Protein AF-A0A5C9BXH7-F1 (afdb_monomer_lite)

Sequence (101 aa):
MSGHAAPAAAPQAQPKVKREFGATKNLEIDKIFRAMVKHKGSDLHMQVGRPPIFRIRGSLVPLEMEPINKEKMEALLMPMMDERLTNIFWNEGGSDFSHVV

pLDDT: mean 83.26, std 19.97, range [40.97, 97.88]

Structure (mmCIF, N/CA/C/O backbone):
data_AF-A0A5C9BXH7-F1
#
_entry.id   AF-A0A5C9BXH7-F1
#
loop_
_atom_site.group_PDB
_atom_site.id
_atom_site.type_symbol
_atom_site.label_atom_id
_atom_site.label_alt_id
_atom_site.label_comp_id
_atom_site.label_asym_id
_atom_site.label_entity_id
_atom_site.label_seq_id
_atom_site.pdbx_PDB_ins_code
_atom_site.Cartn_x
_atom_site.Cartn_y
_atom_site.Cartn_z
_atom_site.occupancy
_atom_site.B_iso_or_equiv
_atom_site.auth_seq_id
_atom_site.auth_comp_id
_atom_site.auth_asym_id
_atom_site.auth_atom_id
_atom_site.pdbx_PDB_model_num
ATOM 1 N N . ME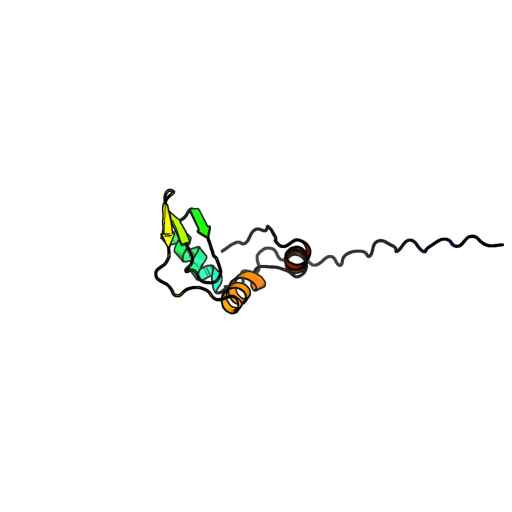T A 1 1 ? 13.890 -9.657 -59.223 1.00 48.56 1 MET A N 1
ATOM 2 C CA . MET A 1 1 ? 14.942 -9.587 -58.192 1.00 48.56 1 MET A CA 1
ATOM 3 C C . MET A 1 1 ? 14.264 -9.429 -56.843 1.00 48.56 1 MET A C 1
ATOM 5 O O . MET A 1 1 ? 13.623 -8.420 -56.605 1.00 48.56 1 MET A O 1
ATOM 9 N N . SER A 1 2 ? 14.309 -10.523 -56.086 1.00 46.22 2 SER A N 1
ATOM 10 C CA . SER A 1 2 ? 14.160 -10.712 -54.639 1.00 46.22 2 SER A CA 1
ATOM 11 C C . SER A 1 2 ? 13.303 -9.736 -53.824 1.00 46.22 2 SER A C 1
ATOM 13 O O . SER A 1 2 ? 13.705 -8.614 -53.523 1.00 46.22 2 SER A O 1
ATOM 15 N N . GLY A 1 3 ? 12.157 -10.252 -53.367 1.00 43.09 3 GLY A N 1
ATOM 16 C CA . GLY A 1 3 ? 11.385 -9.687 -52.268 1.00 43.09 3 GLY A CA 1
ATOM 17 C C . GLY A 1 3 ? 12.146 -9.788 -50.945 1.00 43.09 3 GLY A C 1
ATOM 18 O O . GLY A 1 3 ? 12.765 -10.808 -50.644 1.00 43.09 3 GLY A O 1
ATOM 19 N N . HIS A 1 4 ? 12.092 -8.716 -50.161 1.00 47.56 4 HIS A N 1
ATOM 20 C CA . HIS A 1 4 ? 12.564 -8.695 -48.784 1.00 47.56 4 HIS A CA 1
ATOM 21 C C . HIS A 1 4 ? 11.414 -9.128 -47.873 1.00 47.56 4 HIS A C 1
ATOM 23 O O . HIS A 1 4 ? 10.548 -8.330 -47.522 1.00 47.56 4 HIS A O 1
ATOM 29 N N . ALA A 1 5 ? 11.391 -10.412 -47.524 1.00 41.59 5 ALA A N 1
ATOM 30 C CA . ALA A 1 5 ? 10.589 -10.912 -46.419 1.00 41.59 5 ALA A CA 1
ATOM 31 C C . ALA A 1 5 ? 11.326 -10.607 -45.106 1.00 41.59 5 ALA A C 1
ATOM 33 O O . ALA A 1 5 ? 12.465 -11.033 -44.915 1.00 41.59 5 ALA A O 1
ATOM 34 N N . ALA A 1 6 ? 10.683 -9.854 -44.215 1.00 53.16 6 ALA A N 1
ATOM 35 C CA . ALA A 1 6 ? 11.132 -9.700 -42.836 1.00 53.16 6 ALA A CA 1
ATOM 36 C C . ALA A 1 6 ? 11.094 -11.068 -42.127 1.00 53.16 6 ALA A C 1
ATOM 38 O O . ALA A 1 6 ? 10.136 -11.822 -42.332 1.00 53.16 6 ALA A O 1
ATOM 39 N N . PRO A 1 7 ? 12.085 -11.419 -41.290 1.00 47.12 7 PRO A N 1
ATOM 40 C CA . PRO A 1 7 ? 12.011 -12.652 -40.529 1.00 47.12 7 PRO A CA 1
ATOM 41 C C . PRO A 1 7 ? 10.960 -12.477 -39.430 1.00 47.12 7 PRO A C 1
ATOM 43 O O . PRO A 1 7 ? 11.113 -11.662 -38.520 1.00 47.12 7 PRO A O 1
ATOM 46 N N . ALA A 1 8 ? 9.878 -13.249 -39.522 1.00 50.16 8 ALA A N 1
ATOM 47 C CA . ALA A 1 8 ? 8.967 -13.459 -38.411 1.00 50.16 8 ALA A CA 1
ATOM 48 C C . ALA A 1 8 ? 9.761 -14.114 -37.272 1.00 50.16 8 ALA A C 1
ATOM 50 O O . ALA A 1 8 ? 10.204 -15.259 -37.386 1.00 50.16 8 ALA A O 1
ATOM 51 N N . ALA A 1 9 ? 9.993 -13.361 -36.199 1.00 48.62 9 ALA A N 1
ATOM 52 C CA . ALA A 1 9 ? 10.611 -13.880 -34.993 1.00 48.62 9 ALA A CA 1
ATOM 53 C C . ALA A 1 9 ? 9.739 -15.019 -34.444 1.00 48.62 9 ALA A C 1
ATOM 55 O O . ALA A 1 9 ? 8.551 -14.838 -34.177 1.00 48.62 9 ALA A O 1
ATOM 56 N N . ALA A 1 10 ? 10.336 -16.203 -34.315 1.00 51.53 10 ALA A N 1
ATOM 57 C CA . ALA A 1 10 ? 9.710 -17.359 -33.693 1.00 51.53 10 ALA A CA 1
ATOM 58 C C . ALA A 1 10 ? 9.195 -16.998 -32.285 1.00 51.53 10 ALA A C 1
ATOM 60 O O . ALA A 1 10 ? 9.855 -16.227 -31.579 1.00 51.53 10 ALA A O 1
ATOM 61 N N . PRO A 1 11 ? 8.058 -17.560 -31.834 1.00 50.03 11 PRO A N 1
ATOM 62 C CA . PRO A 1 11 ? 7.623 -17.388 -30.459 1.00 50.03 11 PRO A CA 1
ATOM 63 C C . PRO A 1 11 ? 8.672 -18.036 -29.556 1.00 50.03 11 PRO A C 1
ATOM 65 O O . PRO A 1 11 ? 8.840 -19.256 -29.543 1.00 50.03 11 PRO A O 1
ATOM 68 N N . GLN A 1 12 ? 9.420 -17.204 -28.834 1.00 48.50 12 GLN A N 1
ATOM 69 C CA . GLN A 1 12 ? 10.368 -17.676 -27.839 1.00 48.50 12 GLN A CA 1
ATOM 70 C C . GLN A 1 12 ? 9.567 -18.443 -26.786 1.00 48.50 12 GLN A C 1
ATOM 72 O O . GLN A 1 12 ? 8.706 -17.883 -26.104 1.00 48.50 12 GLN A O 1
ATOM 77 N N . ALA A 1 13 ? 9.800 -19.753 -26.717 1.00 53.59 13 ALA A N 1
ATOM 78 C CA . ALA A 1 13 ? 9.190 -20.617 -25.726 1.00 53.59 13 ALA A CA 1
ATOM 79 C C . ALA A 1 13 ? 9.578 -20.094 -24.341 1.00 53.59 13 ALA A C 1
ATOM 81 O O . ALA A 1 13 ? 10.749 -20.114 -23.963 1.00 53.59 13 ALA A O 1
ATOM 82 N N . GLN A 1 14 ? 8.587 -19.590 -23.607 1.00 52.22 14 GLN A N 1
ATOM 83 C CA . GLN A 1 14 ? 8.791 -19.097 -22.253 1.00 52.22 14 GLN A CA 1
ATOM 84 C C . GLN A 1 14 ? 9.387 -20.231 -21.408 1.00 52.22 14 GLN A C 1
ATOM 86 O O . GLN A 1 14 ? 8.863 -21.355 -21.450 1.00 52.22 14 GLN A O 1
ATOM 91 N N . PRO A 1 15 ? 10.465 -19.983 -20.643 1.00 45.94 15 PRO A N 1
ATOM 92 C CA . PRO A 1 15 ? 10.972 -20.985 -19.726 1.00 45.94 15 PRO A CA 1
ATOM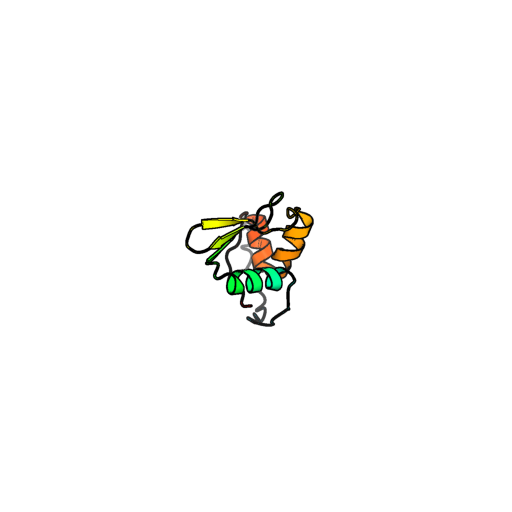 93 C C . PRO A 1 15 ? 9.846 -21.314 -18.746 1.00 45.94 15 PRO A C 1
ATOM 95 O O . PRO A 1 15 ? 9.253 -20.424 -18.135 1.00 45.94 15 PRO A O 1
ATOM 98 N N . LYS A 1 16 ? 9.511 -22.603 -18.625 1.00 48.53 16 LYS A N 1
ATOM 99 C CA . LYS A 1 16 ? 8.560 -23.103 -17.627 1.00 48.53 16 LYS A CA 1
ATOM 100 C C . LYS A 1 16 ? 9.190 -22.936 -16.246 1.00 48.53 16 LYS A C 1
ATOM 102 O O . LYS A 1 16 ? 9.733 -23.884 -15.685 1.00 48.53 16 LYS A O 1
ATOM 107 N N . VAL A 1 17 ? 9.145 -21.718 -15.715 1.00 53.50 17 VAL A N 1
ATOM 108 C CA . VAL A 1 17 ? 9.456 -21.443 -14.317 1.00 53.50 17 VAL A CA 1
ATOM 109 C C . VAL A 1 17 ? 8.442 -22.240 -13.509 1.00 53.50 17 VAL A C 1
ATOM 111 O O . VAL A 1 17 ? 7.234 -22.014 -13.616 1.00 53.50 17 VAL A O 1
ATOM 114 N N . LYS A 1 18 ? 8.922 -23.232 -12.752 1.00 40.97 18 LYS A N 1
ATOM 115 C CA . LYS A 1 18 ? 8.112 -23.914 -11.744 1.00 40.97 18 LYS A CA 1
ATOM 116 C C . LYS A 1 18 ? 7.615 -22.832 -10.791 1.00 40.97 18 LYS A C 1
ATOM 118 O O . LYS A 1 18 ? 8.389 -22.302 -10.004 1.00 40.97 18 LYS A O 1
ATOM 123 N N . ARG A 1 19 ? 6.342 -22.456 -10.914 1.00 48.12 19 ARG A N 1
ATOM 124 C CA . ARG A 1 19 ? 5.695 -21.558 -9.963 1.00 48.12 19 ARG A CA 1
ATOM 125 C C . ARG A 1 19 ? 5.530 -22.337 -8.670 1.00 48.12 19 ARG A C 1
ATOM 127 O O . ARG A 1 19 ? 4.566 -23.083 -8.519 1.00 48.12 19 ARG A O 1
ATOM 134 N N . GLU A 1 20 ? 6.490 -22.199 -7.767 1.00 44.50 20 GLU A N 1
ATOM 135 C CA . GLU A 1 20 ? 6.288 -22.566 -6.371 1.00 44.50 20 GLU A CA 1
ATOM 136 C C . GLU A 1 20 ? 5.319 -21.548 -5.764 1.00 44.50 20 GLU A C 1
ATOM 138 O O . GLU A 1 20 ? 5.705 -20.571 -5.128 1.00 44.50 20 GLU A O 1
ATOM 143 N N . PHE A 1 21 ? 4.027 -21.747 -6.026 1.00 43.81 21 PHE A N 1
ATOM 144 C CA . PHE A 1 21 ? 2.981 -21.103 -5.249 1.00 43.81 21 PHE A CA 1
ATOM 145 C C . PHE A 1 21 ? 3.144 -21.571 -3.799 1.00 43.81 21 PHE A C 1
ATOM 147 O O . PHE A 1 21 ? 2.913 -22.741 -3.502 1.00 43.81 21 PHE A O 1
ATOM 154 N N . GLY A 1 22 ? 3.552 -20.667 -2.908 1.00 46.91 22 GLY A N 1
ATOM 155 C CA . GLY A 1 22 ? 3.515 -20.923 -1.468 1.00 46.91 22 GLY A CA 1
ATOM 156 C C . GLY A 1 22 ? 4.833 -21.292 -0.788 1.00 46.91 22 GLY A C 1
ATOM 157 O O . GLY A 1 22 ? 4.786 -21.813 0.324 1.00 46.91 22 GLY A O 1
ATOM 158 N N . ALA A 1 23 ? 6.004 -20.982 -1.353 1.00 49.00 23 ALA A N 1
ATOM 159 C CA . ALA A 1 23 ? 7.188 -20.854 -0.503 1.00 49.00 23 ALA A CA 1
ATOM 160 C C . ALA A 1 23 ? 6.993 -19.611 0.385 1.00 49.00 23 ALA A C 1
ATOM 162 O O . ALA A 1 23 ? 7.271 -18.489 -0.036 1.00 49.00 23 ALA A O 1
ATOM 163 N N . THR A 1 24 ? 6.434 -19.799 1.586 1.00 55.00 24 THR A N 1
ATOM 164 C CA . THR A 1 24 ? 6.141 -18.737 2.558 1.00 55.00 24 THR A CA 1
ATOM 165 C C . THR A 1 24 ? 7.444 -18.103 3.040 1.00 55.00 24 THR A C 1
ATOM 167 O O . THR A 1 24 ? 7.983 -18.444 4.095 1.00 55.00 24 THR A O 1
ATOM 170 N N . LYS A 1 25 ? 7.988 -17.179 2.250 1.00 66.69 25 LYS A N 1
ATOM 171 C CA . LYS A 1 25 ? 8.935 -16.189 2.745 1.00 66.69 25 LYS A CA 1
ATOM 172 C C . LYS A 1 25 ? 8.164 -15.330 3.737 1.00 66.69 25 LYS A C 1
ATOM 174 O O . LYS A 1 25 ? 7.165 -14.732 3.368 1.00 66.69 25 LYS A O 1
ATOM 179 N N . ASN A 1 26 ? 8.617 -15.304 4.985 1.00 81.31 26 ASN A N 1
ATOM 180 C CA . ASN A 1 26 ? 8.066 -14.424 6.009 1.00 81.31 26 ASN A CA 1
ATOM 181 C C . ASN A 1 26 ? 8.533 -12.998 5.687 1.00 81.31 26 ASN A C 1
ATOM 183 O O . ASN A 1 26 ? 9.666 -12.625 5.999 1.00 81.31 26 ASN A O 1
ATOM 187 N N . LEU A 1 27 ? 7.715 -12.258 4.943 1.00 92.44 27 LEU A N 1
ATOM 188 C CA . LEU A 1 27 ? 8.038 -10.913 4.486 1.00 92.44 27 LEU A CA 1
ATOM 189 C C . LEU A 1 27 ? 7.698 -9.898 5.577 1.00 92.44 27 LEU A C 1
ATOM 191 O O . LEU A 1 27 ? 6.781 -10.079 6.372 1.00 92.44 27 LEU A O 1
ATOM 195 N N . GLU A 1 28 ? 8.398 -8.766 5.595 1.00 92.00 28 GLU A N 1
ATOM 196 C CA . GLU A 1 28 ? 8.121 -7.707 6.575 1.00 92.00 28 GLU A CA 1
ATOM 197 C C . GLU A 1 28 ? 6.685 -7.159 6.465 1.00 92.00 28 GLU A C 1
ATOM 199 O O . GLU A 1 28 ? 6.072 -6.824 7.480 1.00 92.00 28 GLU A O 1
ATOM 204 N N . ILE A 1 29 ? 6.116 -7.136 5.254 1.00 94.44 29 ILE A N 1
ATOM 205 C CA . ILE A 1 29 ? 4.721 -6.746 5.002 1.00 94.44 29 ILE A CA 1
ATOM 206 C C . ILE A 1 29 ? 3.708 -7.701 5.658 1.00 94.44 29 ILE A C 1
ATOM 208 O O . ILE A 1 29 ? 2.628 -7.263 6.062 1.00 94.44 29 ILE A O 1
ATOM 212 N N . ASP A 1 30 ? 4.072 -8.969 5.886 1.00 94.62 30 ASP A N 1
ATOM 213 C CA . ASP A 1 30 ? 3.189 -9.958 6.515 1.00 94.62 30 ASP A CA 1
ATOM 214 C C . ASP A 1 30 ? 2.806 -9.552 7.942 1.00 94.62 30 ASP A C 1
ATOM 216 O O . ASP A 1 30 ? 1.707 -9.859 8.405 1.00 94.62 30 ASP A O 1
ATOM 220 N N . LYS A 1 31 ? 3.664 -8.796 8.643 1.00 93.31 31 LYS A N 1
ATOM 221 C CA . LYS A 1 31 ? 3.344 -8.240 9.969 1.00 93.31 31 LYS A CA 1
ATOM 222 C C . LYS A 1 31 ? 2.143 -7.293 9.902 1.00 93.31 31 LYS A C 1
ATOM 224 O O . LYS A 1 31 ? 1.285 -7.333 10.785 1.00 93.31 31 LYS A O 1
ATOM 229 N N . ILE A 1 32 ? 2.052 -6.482 8.845 1.00 94.50 32 ILE A N 1
ATOM 230 C CA . ILE A 1 32 ? 0.942 -5.546 8.626 1.00 94.50 32 ILE A CA 1
ATOM 231 C C . ILE A 1 32 ? -0.325 -6.321 8.243 1.00 94.50 32 ILE A C 1
ATOM 233 O O . ILE A 1 32 ? -1.388 -6.049 8.801 1.00 94.50 32 ILE A O 1
ATOM 237 N N . PHE A 1 33 ? -0.225 -7.340 7.382 1.00 95.44 33 PHE A N 1
ATOM 238 C CA . PHE A 1 33 ? -1.373 -8.196 7.054 1.00 95.44 33 PHE A CA 1
ATOM 239 C C . PHE A 1 33 ? -1.923 -8.927 8.285 1.00 95.44 33 PHE A C 1
ATOM 241 O O . PHE A 1 33 ? -3.128 -8.899 8.542 1.00 95.44 33 PHE A O 1
ATOM 248 N N . ARG A 1 34 ? -1.053 -9.521 9.112 1.00 94.81 34 ARG A N 1
ATOM 249 C CA . ARG A 1 34 ? -1.463 -10.175 10.367 1.00 94.81 34 ARG A CA 1
ATOM 250 C C . ARG A 1 34 ? -2.099 -9.185 11.344 1.00 94.81 34 ARG A C 1
ATOM 252 O O . ARG A 1 34 ? -3.084 -9.528 12.002 1.00 94.81 34 ARG A O 1
ATOM 259 N N . ALA A 1 35 ? -1.588 -7.955 11.421 1.00 94.38 35 ALA A N 1
ATOM 260 C CA . ALA A 1 35 ? -2.218 -6.895 12.201 1.00 94.38 35 ALA A CA 1
ATOM 261 C C . ALA A 1 35 ? -3.622 -6.561 11.666 1.00 94.38 35 ALA A C 1
ATOM 263 O O . ALA A 1 35 ? -4.563 -6.494 12.455 1.00 94.38 35 ALA A O 1
ATOM 264 N N . MET A 1 36 ? -3.805 -6.447 10.347 1.00 95.56 36 MET A N 1
ATOM 265 C CA . MET A 1 36 ? -5.119 -6.203 9.736 1.00 95.56 36 MET A CA 1
ATOM 266 C C . MET A 1 36 ? -6.138 -7.271 10.142 1.00 95.56 36 MET A C 1
ATOM 268 O O . MET A 1 36 ? -7.232 -6.937 10.601 1.00 95.56 36 MET A O 1
ATOM 272 N N . VAL A 1 37 ? -5.754 -8.550 10.062 1.00 95.00 37 VAL A N 1
ATOM 273 C CA . VAL A 1 37 ? -6.603 -9.677 10.479 1.00 95.00 37 VAL A CA 1
ATOM 274 C C . VAL A 1 37 ? -6.952 -9.579 11.966 1.00 95.00 37 VAL A C 1
ATOM 276 O O . VAL A 1 37 ? -8.123 -9.694 12.334 1.00 95.00 37 VAL A O 1
ATOM 279 N N . LYS A 1 38 ? -5.969 -9.292 12.831 1.00 95.06 38 LYS A N 1
ATOM 280 C CA . LYS A 1 38 ? -6.187 -9.099 14.276 1.00 95.06 38 LYS A CA 1
ATOM 281 C C . LYS A 1 38 ? -7.191 -7.976 14.563 1.00 95.06 38 LYS A C 1
ATOM 283 O O . LYS A 1 38 ? -8.033 -8.116 15.448 1.00 95.06 38 LYS A O 1
ATOM 288 N N . HIS A 1 39 ? -7.127 -6.889 13.799 1.00 94.31 39 HIS A N 1
ATOM 289 C CA . HIS A 1 39 ? -8.037 -5.748 13.908 1.00 94.31 39 HIS A CA 1
ATOM 290 C C . HIS A 1 39 ? -9.362 -5.933 13.147 1.00 94.31 39 HIS A C 1
ATOM 292 O O . HIS A 1 39 ? -10.195 -5.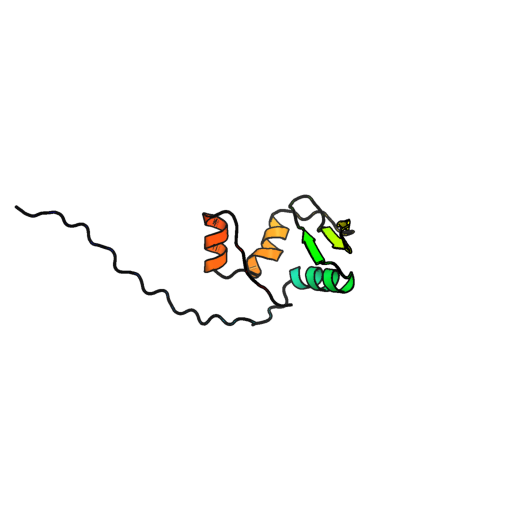026 13.154 1.00 94.31 39 HIS A O 1
ATOM 298 N N . LYS A 1 40 ? -9.598 -7.109 12.542 1.00 95.38 40 LYS A N 1
ATOM 299 C CA . LYS A 1 40 ? -10.781 -7.418 11.719 1.00 95.38 40 LYS A CA 1
ATOM 300 C C . LYS A 1 40 ? -10.985 -6.405 10.582 1.00 95.38 40 LYS A C 1
ATOM 302 O O . LYS A 1 40 ? -12.118 -6.011 10.292 1.00 95.38 40 LYS A O 1
ATOM 307 N N . GLY A 1 41 ? -9.883 -5.957 9.982 1.00 96.50 41 GLY A N 1
ATOM 308 C CA . GLY A 1 41 ? -9.897 -5.119 8.789 1.00 96.50 41 GLY A CA 1
ATOM 309 C C . GLY A 1 41 ? -10.216 -5.928 7.530 1.00 96.50 41 GLY A C 1
ATOM 310 O O . GLY A 1 41 ? -9.842 -7.096 7.443 1.00 96.50 41 GLY A O 1
ATOM 311 N N . SER A 1 42 ? -10.914 -5.312 6.575 1.00 96.62 42 SER A N 1
ATOM 312 C CA . SER A 1 42 ? -11.238 -5.895 5.265 1.00 96.62 42 SER A CA 1
ATOM 313 C C . SER A 1 42 ? -10.221 -5.529 4.188 1.00 96.62 42 SER A C 1
ATOM 315 O O . SER A 1 42 ? -9.942 -6.345 3.319 1.00 96.62 42 SER A O 1
ATOM 317 N N . ASP A 1 43 ? -9.663 -4.319 4.263 1.00 97.06 43 ASP A N 1
ATOM 318 C CA . ASP A 1 43 ? -8.765 -3.767 3.251 1.00 97.06 43 ASP A CA 1
ATOM 319 C C . ASP A 1 43 ? -7.586 -3.055 3.912 1.00 97.06 43 ASP A C 1
ATOM 321 O O . ASP A 1 43 ? -7.746 -2.376 4.934 1.00 97.06 43 ASP A O 1
ATOM 325 N N . LEU A 1 44 ? -6.419 -3.160 3.279 1.00 96.94 44 LEU A N 1
ATOM 326 C CA . LEU A 1 44 ? -5.221 -2.391 3.591 1.00 96.94 44 LEU A CA 1
ATOM 327 C C . LEU A 1 44 ? -4.959 -1.412 2.449 1.00 96.94 44 LEU A C 1
ATOM 329 O O . LEU A 1 44 ? -4.662 -1.812 1.328 1.00 96.94 44 LEU A O 1
ATOM 333 N N . HIS A 1 45 ? -5.029 -0.122 2.753 1.00 97.25 45 HIS A N 1
ATOM 334 C CA . HIS A 1 45 ? -4.646 0.948 1.844 1.00 97.25 45 HIS A CA 1
ATOM 335 C C . HIS A 1 45 ? -3.268 1.492 2.231 1.00 97.25 45 HIS A C 1
ATOM 337 O O . HIS A 1 45 ? -3.026 1.843 3.387 1.00 97.25 45 HIS A O 1
ATOM 343 N N . MET A 1 46 ? -2.367 1.594 1.256 1.00 96.75 46 MET A N 1
ATOM 344 C CA . MET A 1 46 ? -1.014 2.117 1.443 1.00 96.75 46 MET A CA 1
ATOM 345 C C . MET A 1 46 ? -0.714 3.172 0.380 1.00 96.75 46 MET A C 1
ATOM 347 O O . MET A 1 46 ? -1.015 2.984 -0.795 1.00 96.75 46 MET A O 1
ATOM 351 N N . GLN A 1 47 ? -0.124 4.292 0.798 1.00 96.50 47 GLN A N 1
ATOM 352 C CA . GLN A 1 47 ? 0.258 5.394 -0.081 1.00 96.50 47 GLN A CA 1
ATOM 353 C C . GLN A 1 47 ? 1.541 6.042 0.444 1.00 96.50 47 GLN A C 1
ATOM 355 O O . GLN A 1 47 ? 1.688 6.233 1.650 1.00 96.50 47 GLN A O 1
ATOM 360 N N . VAL A 1 48 ? 2.458 6.403 -0.458 1.00 97.12 48 VAL A N 1
ATOM 361 C CA . VAL A 1 48 ? 3.688 7.118 -0.090 1.00 97.12 48 VAL A CA 1
ATOM 362 C C . VAL A 1 48 ? 3.349 8.451 0.588 1.00 97.12 48 VAL A C 1
ATOM 364 O O . VAL A 1 48 ? 2.459 9.177 0.144 1.00 97.12 48 VAL A O 1
ATOM 367 N N . GLY A 1 49 ? 4.056 8.765 1.672 1.00 97.12 49 GLY A N 1
ATOM 368 C CA . GLY A 1 49 ? 3.846 9.966 2.480 1.00 97.12 49 GLY A CA 1
ATOM 369 C C . GLY A 1 49 ? 2.672 9.866 3.456 1.00 97.12 49 GLY A C 1
ATOM 370 O O . GLY A 1 49 ? 2.326 10.861 4.090 1.00 97.12 49 GLY A O 1
ATOM 371 N N . ARG A 1 50 ? 2.058 8.685 3.606 1.00 96.62 50 ARG A N 1
ATOM 372 C CA . ARG A 1 50 ? 0.974 8.437 4.564 1.00 96.62 50 ARG A CA 1
ATOM 373 C C . ARG A 1 50 ? 1.223 7.164 5.374 1.00 96.62 50 ARG A C 1
ATOM 375 O O . ARG A 1 50 ? 1.911 6.260 4.892 1.00 96.62 50 ARG A O 1
ATOM 382 N N . PRO A 1 51 ? 0.688 7.075 6.603 1.00 96.19 51 PRO A N 1
ATOM 383 C CA . PRO A 1 51 ? 0.622 5.801 7.302 1.00 96.19 51 PRO A CA 1
ATOM 384 C C . PRO A 1 51 ? -0.314 4.838 6.545 1.00 96.19 51 PRO A C 1
ATOM 386 O O . PRO A 1 51 ? -1.236 5.293 5.861 1.00 96.19 51 PRO A O 1
ATOM 389 N N . PRO A 1 52 ? -0.122 3.515 6.663 1.00 96.81 52 PRO A N 1
ATOM 390 C CA . PRO A 1 52 ? -1.100 2.522 6.245 1.00 96.81 52 PRO A CA 1
ATOM 391 C C . PRO A 1 52 ? -2.461 2.759 6.886 1.00 96.81 52 PRO A C 1
ATOM 393 O O . PRO A 1 52 ? -2.561 3.170 8.042 1.00 96.81 52 PRO A O 1
ATOM 396 N N . ILE A 1 53 ? -3.513 2.466 6.136 1.00 97.88 53 ILE A N 1
ATOM 397 C CA . ILE A 1 53 ? -4.893 2.680 6.552 1.00 97.88 53 ILE A CA 1
ATOM 398 C C . ILE A 1 53 ? -5.627 1.354 6.425 1.00 97.88 53 ILE A C 1
ATOM 400 O O . ILE A 1 53 ? -5.697 0.779 5.340 1.00 97.88 53 ILE A O 1
ATOM 404 N N . PHE A 1 54 ? -6.209 0.880 7.522 1.00 97.81 54 PHE A N 1
ATOM 405 C CA . PHE A 1 54 ? -7.122 -0.254 7.483 1.00 97.81 54 PHE A CA 1
ATOM 406 C C . PHE A 1 54 ? -8.546 0.219 7.237 1.00 97.81 54 PHE A C 1
ATOM 408 O O . PHE A 1 54 ? -8.982 1.231 7.783 1.00 97.81 54 PHE A O 1
ATOM 415 N N . ARG A 1 55 ? -9.312 -0.556 6.474 1.00 97.81 55 ARG A N 1
ATOM 416 C CA . ARG A 1 55 ? -10.769 -0.458 6.491 1.00 97.81 55 ARG A CA 1
ATOM 417 C C . ARG A 1 55 ? -11.315 -1.416 7.539 1.00 97.81 55 ARG A C 1
ATOM 419 O O . ARG A 1 55 ? -11.232 -2.624 7.367 1.00 97.81 55 ARG A O 1
ATOM 426 N N . ILE A 1 56 ? -11.893 -0.894 8.616 1.00 97.19 56 ILE A N 1
ATOM 427 C CA . ILE A 1 56 ? -12.495 -1.688 9.694 1.00 97.19 56 ILE A CA 1
ATOM 428 C C . ILE A 1 56 ? -13.983 -1.365 9.736 1.00 97.19 56 ILE A C 1
ATOM 430 O O . ILE A 1 56 ? -14.368 -0.226 9.990 1.00 97.19 56 ILE A O 1
ATOM 434 N N . ARG A 1 57 ? -14.833 -2.368 9.476 1.00 94.38 57 ARG A N 1
ATOM 435 C CA . ARG A 1 57 ? -16.305 -2.220 9.473 1.00 94.38 57 ARG A CA 1
ATOM 436 C C . ARG A 1 57 ? -16.799 -1.039 8.615 1.00 94.38 57 ARG A C 1
ATOM 438 O O . ARG A 1 57 ? -17.728 -0.337 8.991 1.00 94.38 57 ARG A O 1
ATOM 445 N N . GLY A 1 58 ? -16.154 -0.814 7.469 1.00 94.31 58 GLY A N 1
ATOM 446 C CA . GLY A 1 58 ? -16.489 0.267 6.535 1.00 94.31 58 GLY A CA 1
ATOM 447 C C . GLY A 1 58 ? -15.773 1.599 6.788 1.00 94.31 58 GLY A C 1
ATOM 448 O O . GLY A 1 58 ? -15.712 2.416 5.871 1.00 94.31 58 GLY A O 1
ATOM 449 N N . SER A 1 59 ? -15.162 1.801 7.959 1.00 96.56 59 SER A N 1
ATOM 450 C CA . SER A 1 59 ? -14.434 3.029 8.302 1.00 96.56 59 SER A CA 1
ATOM 451 C C . SER A 1 59 ? -12.941 2.918 7.991 1.00 96.56 59 SER A C 1
ATOM 453 O O . SER A 1 59 ? -12.321 1.895 8.269 1.00 96.56 59 SER A O 1
ATOM 455 N N . LEU A 1 60 ? -12.357 3.984 7.438 1.00 97.31 60 LEU A N 1
ATOM 456 C CA . LEU A 1 60 ? -10.914 4.098 7.214 1.00 97.31 60 LEU A CA 1
ATOM 457 C C . LEU A 1 60 ? -10.220 4.541 8.506 1.00 97.31 60 LEU A C 1
ATOM 459 O O . LEU A 1 60 ? -10.500 5.622 9.019 1.00 97.31 60 LEU A O 1
ATOM 463 N N . VAL A 1 61 ? -9.317 3.708 9.015 1.00 96.88 61 VAL A N 1
ATOM 464 C CA . VAL A 1 61 ? -8.571 3.916 10.259 1.00 96.88 61 VAL A CA 1
ATOM 465 C C . VAL A 1 61 ? -7.073 3.909 9.938 1.00 96.88 61 VAL A C 1
ATOM 467 O O . VAL A 1 61 ? -6.525 2.845 9.633 1.00 96.88 61 VAL A O 1
ATOM 470 N N . PRO A 1 62 ? -6.401 5.075 9.956 1.00 96.00 62 PRO A N 1
ATOM 471 C CA . PRO A 1 62 ? -4.949 5.151 9.843 1.00 96.00 62 PRO A CA 1
ATOM 472 C C . PRO A 1 62 ? -4.276 4.438 11.017 1.00 96.00 62 PRO A C 1
ATOM 474 O O . PRO A 1 62 ? -4.730 4.551 12.154 1.00 96.00 62 PRO A O 1
ATOM 477 N N . LEU A 1 63 ? -3.191 3.720 10.748 1.00 93.81 63 LEU A N 1
ATOM 478 C CA . LEU A 1 63 ? -2.369 3.126 11.794 1.00 93.81 63 LEU A CA 1
ATOM 479 C C . LEU A 1 63 ? -1.514 4.184 12.490 1.00 93.81 63 LEU A C 1
ATOM 481 O O . LEU A 1 63 ? -1.026 5.120 11.857 1.00 93.81 63 LEU A O 1
ATOM 485 N N . GLU A 1 64 ? -1.283 3.986 13.786 1.00 92.62 64 GLU A N 1
ATOM 486 C CA . GLU A 1 64 ? -0.346 4.774 14.592 1.00 92.62 64 GLU A CA 1
ATOM 487 C C . GLU A 1 64 ? 1.100 4.375 14.267 1.00 92.62 64 GLU A C 1
ATOM 489 O O . GLU A 1 64 ? 1.794 3.724 15.044 1.00 92.62 64 GLU A O 1
ATOM 494 N N . MET A 1 65 ? 1.543 4.720 13.061 1.00 89.75 65 MET A N 1
ATOM 495 C CA . MET A 1 65 ? 2.906 4.500 12.599 1.00 89.75 65 MET A CA 1
ATOM 496 C C . MET A 1 65 ? 3.379 5.653 11.726 1.00 89.75 65 MET A C 1
ATOM 498 O O . MET A 1 65 ? 2.589 6.475 11.260 1.00 89.75 65 MET A O 1
ATOM 502 N N . GLU A 1 66 ? 4.685 5.708 11.497 1.00 92.88 66 GLU A N 1
ATOM 503 C CA . GLU A 1 66 ? 5.267 6.734 10.644 1.00 92.88 66 GLU A CA 1
ATOM 504 C C . GLU A 1 66 ? 4.778 6.609 9.189 1.00 92.88 66 GLU A C 1
ATOM 506 O O . GLU A 1 66 ? 4.523 5.497 8.702 1.00 92.88 66 GLU A O 1
ATOM 511 N N . PRO A 1 67 ? 4.658 7.741 8.470 1.00 96.06 67 PRO A N 1
ATOM 512 C CA . PRO A 1 67 ? 4.393 7.730 7.042 1.00 96.06 67 PRO A CA 1
ATOM 513 C C . PRO A 1 67 ? 5.404 6.877 6.273 1.00 96.06 67 PRO A C 1
ATOM 515 O O . PRO A 1 67 ? 6.610 6.954 6.500 1.00 96.06 67 PRO A O 1
ATOM 518 N N . ILE A 1 68 ? 4.917 6.091 5.315 1.00 96.38 68 ILE A N 1
ATOM 519 C CA . ILE A 1 68 ? 5.780 5.234 4.500 1.00 96.38 68 ILE A CA 1
ATOM 520 C C . ILE A 1 68 ? 6.386 6.062 3.366 1.00 96.38 68 ILE A C 1
ATOM 522 O O . ILE A 1 68 ? 5.661 6.651 2.564 1.00 96.38 68 ILE A O 1
ATOM 526 N N . ASN A 1 69 ? 7.715 6.102 3.277 1.00 97.44 69 ASN A N 1
ATOM 527 C CA . ASN A 1 69 ? 8.413 6.695 2.136 1.00 97.44 69 ASN A CA 1
ATOM 528 C C . ASN A 1 69 ? 8.461 5.728 0.936 1.00 97.44 69 ASN A C 1
ATOM 530 O O . ASN A 1 69 ? 8.048 4.569 1.023 1.00 97.44 69 ASN A O 1
ATOM 534 N N . LYS A 1 70 ? 8.943 6.216 -0.209 1.00 96.88 70 LYS A N 1
ATOM 535 C CA . LYS A 1 70 ? 8.974 5.442 -1.455 1.00 96.88 70 LYS A CA 1
ATOM 536 C C . LYS A 1 70 ? 9.847 4.191 -1.321 1.00 96.88 70 LYS A C 1
ATOM 538 O O . LYS A 1 70 ? 9.414 3.102 -1.681 1.00 96.88 70 LYS A O 1
ATOM 543 N N . GLU A 1 71 ? 11.031 4.338 -0.742 1.00 96.94 71 GLU A N 1
ATOM 544 C CA . GLU A 1 71 ? 12.019 3.268 -0.596 1.00 96.94 71 GLU A CA 1
ATOM 545 C C . GLU A 1 71 ? 11.471 2.139 0.283 1.00 96.94 71 GLU A C 1
ATOM 547 O O . GLU A 1 71 ? 11.606 0.957 -0.034 1.00 96.94 71 GLU A O 1
ATOM 552 N N . LYS A 1 72 ? 10.788 2.494 1.378 1.00 95.81 72 LYS A N 1
ATOM 553 C CA . LYS A 1 72 ? 10.146 1.525 2.264 1.00 95.81 72 LYS A CA 1
ATOM 554 C C . LYS A 1 72 ? 8.951 0.855 1.596 1.00 95.81 72 LYS A C 1
ATOM 556 O O . LYS A 1 72 ? 8.760 -0.339 1.811 1.00 95.81 72 LYS A O 1
ATOM 561 N N . MET A 1 73 ? 8.169 1.584 0.796 1.00 96.31 73 MET A N 1
ATOM 562 C CA . MET A 1 73 ? 7.062 1.004 0.031 1.00 96.31 73 MET A CA 1
ATOM 563 C C . MET A 1 73 ? 7.568 -0.087 -0.917 1.00 96.31 73 MET A C 1
ATOM 565 O O . MET A 1 73 ? 7.065 -1.209 -0.897 1.00 96.31 73 MET A O 1
ATOM 569 N N . GLU A 1 74 ? 8.604 0.220 -1.697 1.00 94.50 74 GLU A N 1
ATOM 570 C CA . GLU A 1 74 ? 9.216 -0.729 -2.628 1.00 94.50 74 GLU A CA 1
ATOM 571 C C . GLU A 1 74 ? 9.815 -1.929 -1.881 1.00 94.50 74 GLU A C 1
ATOM 573 O O . GLU A 1 74 ? 9.550 -3.072 -2.247 1.00 94.50 74 GLU A O 1
ATOM 578 N N . ALA A 1 75 ? 10.528 -1.698 -0.775 1.00 94.69 75 ALA A N 1
ATOM 579 C CA . ALA A 1 75 ? 11.098 -2.771 0.042 1.00 94.69 75 ALA A CA 1
ATOM 580 C C . ALA A 1 75 ? 10.043 -3.706 0.666 1.00 94.69 75 ALA A C 1
ATOM 582 O O . ALA A 1 75 ? 10.348 -4.865 0.945 1.00 94.69 75 ALA A O 1
ATOM 583 N N . LEU A 1 76 ? 8.822 -3.218 0.911 1.00 94.25 76 LEU A N 1
ATOM 584 C CA . LEU A 1 76 ? 7.719 -4.026 1.436 1.00 94.25 76 LEU A CA 1
ATOM 585 C C . LEU A 1 76 ? 7.001 -4.821 0.337 1.00 94.25 76 LEU A C 1
ATOM 587 O O . LEU A 1 76 ? 6.681 -5.986 0.561 1.00 94.25 76 LEU A O 1
ATOM 591 N N . LEU A 1 77 ? 6.741 -4.202 -0.821 1.00 94.00 77 LEU A N 1
ATOM 592 C CA . LEU A 1 77 ? 5.850 -4.758 -1.847 1.00 94.00 77 LEU A CA 1
ATOM 593 C C . LEU A 1 77 ? 6.582 -5.495 -2.976 1.00 94.00 77 LEU A C 1
ATOM 595 O O . LEU A 1 77 ? 6.090 -6.518 -3.444 1.00 94.00 77 LEU A O 1
ATOM 599 N N . MET A 1 78 ? 7.763 -5.031 -3.402 1.00 92.31 78 MET A N 1
ATOM 600 C CA . MET A 1 78 ? 8.505 -5.665 -4.505 1.00 92.31 78 MET A CA 1
ATOM 601 C C . MET A 1 78 ? 8.855 -7.136 -4.232 1.00 92.31 78 MET A C 1
ATOM 603 O O . MET A 1 78 ? 8.701 -7.946 -5.144 1.00 92.31 78 MET A O 1
ATOM 607 N N . PRO A 1 79 ? 9.236 -7.548 -3.002 1.00 92.88 79 PRO A N 1
ATOM 608 C CA . PRO A 1 79 ? 9.5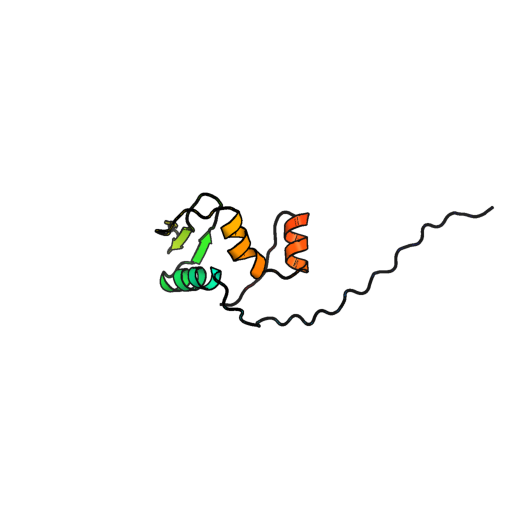02 -8.958 -2.707 1.00 92.88 79 PRO A CA 1
ATOM 609 C C . PRO A 1 79 ? 8.289 -9.889 -2.838 1.00 92.88 79 PRO A C 1
ATOM 611 O O . PRO A 1 79 ? 8.471 -11.105 -2.824 1.00 92.88 79 PRO A O 1
ATOM 614 N N . MET A 1 80 ? 7.071 -9.342 -2.923 1.00 90.88 80 MET A N 1
ATOM 615 C CA . MET A 1 80 ? 5.847 -10.123 -3.127 1.00 90.88 80 MET A CA 1
ATOM 616 C C . MET A 1 80 ? 5.645 -10.530 -4.593 1.00 90.88 80 MET A C 1
ATOM 618 O O . MET A 1 80 ? 4.839 -11.414 -4.875 1.00 90.88 80 MET A O 1
ATOM 622 N N . MET A 1 81 ? 6.343 -9.883 -5.530 1.00 91.88 81 MET A N 1
ATOM 623 C CA . MET A 1 81 ? 6.184 -10.095 -6.965 1.00 91.88 81 MET A CA 1
ATOM 624 C C . MET A 1 81 ? 7.320 -10.951 -7.533 1.00 91.88 81 MET A C 1
ATOM 626 O O . MET A 1 81 ? 8.483 -10.807 -7.157 1.00 91.88 81 MET A O 1
ATOM 630 N N . ASP A 1 82 ? 6.987 -11.828 -8.483 1.00 91.19 82 ASP A N 1
ATOM 631 C CA . ASP A 1 82 ? 7.984 -12.466 -9.344 1.00 91.19 82 ASP A CA 1
ATOM 632 C C . ASP A 1 82 ? 8.425 -11.513 -10.474 1.00 91.19 82 ASP A C 1
ATOM 634 O O . ASP A 1 82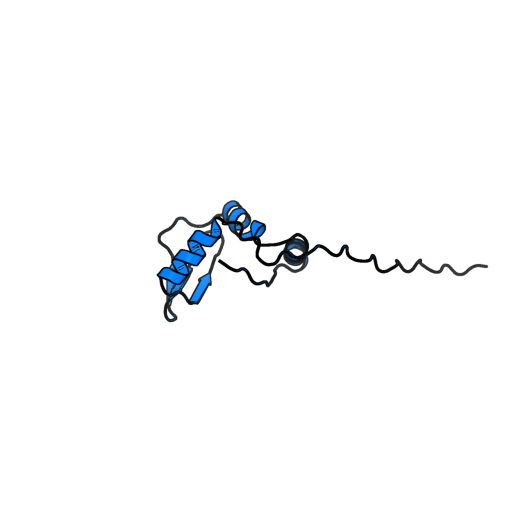 ? 7.885 -10.414 -10.646 1.00 91.19 82 ASP A O 1
ATOM 638 N N . GLU A 1 83 ? 9.421 -11.920 -11.262 1.00 92.69 83 GLU A N 1
ATOM 639 C CA . GLU A 1 83 ? 9.947 -11.110 -12.371 1.00 92.69 83 GLU A CA 1
ATOM 640 C C . GLU A 1 83 ? 8.851 -10.734 -13.379 1.00 92.69 83 GLU A C 1
ATOM 642 O O . GLU A 1 83 ? 8.777 -9.597 -13.844 1.00 92.69 83 GLU A O 1
ATOM 647 N N . ARG A 1 84 ? 7.939 -11.666 -13.676 1.00 94.31 84 ARG A N 1
ATOM 648 C CA . ARG A 1 84 ? 6.835 -11.430 -14.608 1.00 94.31 84 ARG A CA 1
ATOM 649 C C . ARG A 1 84 ? 5.889 -10.349 -14.080 1.00 94.31 84 ARG A C 1
ATOM 651 O O . ARG A 1 84 ? 5.533 -9.449 -14.835 1.00 94.31 84 ARG A O 1
ATOM 658 N N . LEU A 1 85 ? 5.468 -10.439 -12.818 1.00 94.81 85 LEU A N 1
ATOM 659 C CA . LEU A 1 85 ? 4.593 -9.454 -12.174 1.00 94.81 85 LEU A CA 1
ATOM 660 C C . LEU A 1 85 ? 5.270 -8.087 -12.058 1.00 94.81 85 LEU A C 1
ATOM 662 O O . LEU A 1 85 ? 4.630 -7.070 -12.312 1.00 94.81 85 LEU A O 1
ATOM 666 N N . THR A 1 86 ? 6.564 -8.071 -11.743 1.00 93.50 86 THR A N 1
ATOM 667 C CA . THR A 1 86 ? 7.361 -6.841 -11.664 1.00 93.50 86 THR A CA 1
ATOM 668 C C . THR A 1 86 ? 7.451 -6.155 -13.029 1.00 93.50 86 THR A C 1
ATOM 670 O O . THR A 1 86 ? 7.255 -4.947 -13.127 1.00 93.50 86 THR A O 1
ATOM 673 N N . ASN A 1 87 ? 7.664 -6.914 -14.107 1.00 95.06 87 ASN A N 1
ATOM 674 C CA . ASN A 1 87 ? 7.687 -6.369 -15.467 1.00 95.06 87 ASN A CA 1
ATOM 675 C C . ASN A 1 87 ? 6.326 -5.790 -15.885 1.00 95.06 87 ASN A C 1
ATOM 677 O O . ASN A 1 87 ? 6.282 -4.722 -16.490 1.00 95.06 87 ASN A O 1
ATOM 681 N N . ILE A 1 88 ? 5.222 -6.465 -15.544 1.00 95.69 88 ILE A N 1
ATOM 682 C CA . ILE A 1 88 ? 3.863 -5.942 -15.775 1.00 95.69 88 ILE A CA 1
ATOM 683 C C . ILE A 1 88 ? 3.681 -4.622 -15.020 1.00 95.69 88 ILE A C 1
ATOM 685 O O . ILE A 1 88 ? 3.299 -3.625 -15.623 1.00 95.69 88 ILE A O 1
ATOM 689 N N . PHE A 1 89 ? 4.044 -4.585 -13.734 1.00 95.38 89 PHE A N 1
ATOM 690 C CA . PHE A 1 89 ? 3.934 -3.386 -12.907 1.00 95.38 89 PHE A CA 1
ATOM 691 C C . PHE A 1 89 ? 4.649 -2.175 -13.523 1.00 95.38 89 PHE A C 1
ATOM 693 O O . PHE A 1 89 ? 4.060 -1.100 -13.616 1.00 95.38 89 PHE A O 1
ATOM 700 N N . TRP A 1 90 ? 5.890 -2.342 -13.991 1.00 94.25 90 TRP A N 1
ATOM 701 C CA . TRP A 1 90 ? 6.658 -1.239 -14.579 1.00 94.25 90 TRP A CA 1
ATOM 702 C C . TRP A 1 90 ? 6.162 -0.797 -15.959 1.00 94.25 90 TRP A C 1
ATOM 704 O O . TRP A 1 90 ? 6.248 0.389 -16.273 1.00 94.25 90 TRP A O 1
ATOM 714 N N . ASN A 1 91 ? 5.648 -1.719 -16.775 1.00 96.44 91 ASN A N 1
ATOM 715 C CA . ASN A 1 91 ? 5.204 -1.411 -18.137 1.00 96.44 91 ASN A CA 1
ATOM 716 C C . ASN A 1 91 ? 3.767 -0.877 -18.190 1.00 96.44 91 ASN A C 1
ATOM 718 O O . ASN A 1 91 ? 3.458 -0.021 -19.015 1.00 96.44 91 ASN A O 1
ATOM 722 N N . GLU A 1 92 ? 2.890 -1.392 -17.329 1.00 96.56 92 GLU A N 1
ATOM 723 C CA . GLU A 1 92 ? 1.452 -1.097 -17.336 1.00 96.56 92 GLU A CA 1
ATOM 724 C C . GLU A 1 92 ? 1.043 -0.139 -16.206 1.00 96.56 92 GLU A C 1
ATOM 726 O O . GLU A 1 92 ? -0.067 0.391 -16.209 1.00 96.56 92 GLU A O 1
ATOM 731 N N . GLY A 1 93 ? 1.939 0.125 -15.248 1.00 94.31 93 GLY A N 1
ATOM 732 C CA . GLY A 1 93 ? 1.694 1.010 -14.106 1.00 94.31 93 GLY A CA 1
ATOM 733 C C . GLY A 1 93 ? 0.991 0.338 -12.921 1.00 94.31 93 GLY A C 1
ATOM 734 O O . GLY A 1 93 ? 0.620 1.023 -11.968 1.00 94.31 93 GLY A O 1
ATOM 735 N N . GLY A 1 94 ? 0.799 -0.983 -12.957 1.00 93.81 94 GLY A N 1
ATOM 736 C CA . GLY A 1 94 ? 0.163 -1.748 -11.887 1.00 93.81 94 GLY A CA 1
ATOM 737 C C . GLY A 1 94 ? 0.215 -3.255 -12.130 1.00 93.81 94 GLY A C 1
ATOM 738 O O . GLY A 1 94 ? 0.466 -3.706 -13.242 1.00 93.81 94 GLY A O 1
ATOM 739 N N . SER A 1 95 ? -0.014 -4.044 -11.083 1.00 94.19 95 SER A N 1
ATOM 740 C CA . SER A 1 95 ? -0.149 -5.500 -11.172 1.00 94.19 95 SER A CA 1
ATOM 741 C C . SER A 1 95 ? -1.184 -5.990 -10.157 1.00 94.19 95 SER A C 1
ATOM 743 O O . SER A 1 95 ? -1.316 -5.423 -9.073 1.00 94.19 95 SER A O 1
ATOM 745 N N . ASP A 1 96 ? -1.929 -7.035 -10.522 1.00 94.12 96 ASP A N 1
ATOM 746 C CA . ASP A 1 96 ? -2.897 -7.711 -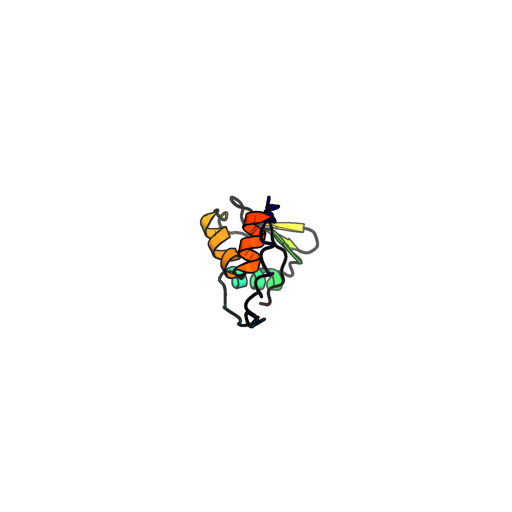9.653 1.00 94.12 96 ASP A CA 1
ATOM 747 C C . ASP A 1 96 ? -2.489 -9.182 -9.488 1.00 94.12 96 ASP A C 1
ATOM 749 O O . ASP A 1 96 ? -2.151 -9.868 -10.462 1.00 94.12 96 ASP A O 1
ATOM 753 N N . PHE A 1 97 ? -2.441 -9.646 -8.241 1.00 93.81 97 PHE A N 1
ATOM 754 C CA . PHE A 1 97 ? -2.007 -10.987 -7.868 1.00 93.81 97 PHE A CA 1
ATOM 755 C C . PHE A 1 97 ? -2.482 -11.357 -6.458 1.00 93.81 97 PHE A C 1
ATOM 757 O O . PHE A 1 97 ? -2.908 -10.518 -5.668 1.00 93.81 97 PHE A O 1
ATOM 764 N N . SER A 1 98 ? -2.382 -12.643 -6.121 1.00 92.06 98 SER A N 1
ATOM 765 C CA . SER A 1 98 ? -2.722 -13.160 -4.793 1.00 92.06 98 SER A CA 1
ATOM 766 C C . SER A 1 98 ? -1.469 -13.545 -4.008 1.00 92.06 98 SER A C 1
ATOM 768 O O . SER A 1 98 ? -0.548 -14.148 -4.558 1.00 92.06 98 SER A O 1
ATOM 770 N N . HIS A 1 99 ? -1.472 -13.245 -2.709 1.00 89.44 99 HIS A N 1
ATOM 771 C CA . HIS A 1 99 ? -0.439 -13.614 -1.737 1.00 89.44 99 HIS A CA 1
ATOM 772 C C . HIS A 1 99 ? -1.098 -14.288 -0.530 1.00 89.44 99 HIS A C 1
ATOM 774 O O . HIS A 1 99 ? -2.191 -13.891 -0.128 1.00 89.44 99 HIS A O 1
ATOM 780 N N . VAL A 1 100 ? -0.453 -15.307 0.038 1.00 89.06 100 VAL A N 1
ATOM 781 C CA . VAL A 1 100 ? -0.965 -16.064 1.194 1.00 89.06 100 VAL A CA 1
ATOM 782 C C . VAL A 1 100 ? -0.040 -15.829 2.386 1.00 89.06 100 VAL A C 1
ATOM 784 O O . VAL A 1 100 ? 1.177 -15.935 2.242 1.00 89.06 100 VAL A O 1
ATOM 787 N N . VAL A 1 101 ? -0.625 -15.527 3.552 1.00 83.62 101 VAL A N 1
ATOM 788 C CA . VAL A 1 101 ? 0.060 -15.144 4.802 1.00 83.62 101 VAL A CA 1
ATOM 789 C C . VAL A 1 101 ? -0.387 -15.982 5.995 1.00 83.62 101 VAL A C 1
ATOM 791 O O . VAL A 1 101 ? -1.582 -16.332 6.061 1.00 83.62 101 VAL A O 1
#

Foldseek 3Di:
DDDDDDDDDDPDDPPPDPPPQDPPDPAPCVVVVVVCVVQVFDDWDADAQAAIWTQHPNDTHGDPDGGHHPVNVCSRPVVQDDPVQVVCCVPVVHGDDDDDD

Radius of gyration: 20.13 Å; chains: 1; bounding box: 31×34×73 Å

Secondary structure (DSSP, 8-state):
--------------------TT-----HHHHHHHHHHHTTEEEEE--TTS--EEEETTEEEE-SSPPPPHHHHHHHHGGGS-HHHHHHHHHHS--------